Protein AF-A0AAV4AZ34-F1 (afdb_monomer)

Structure (mmCIF, N/CA/C/O backbone):
data_AF-A0AAV4AZ34-F1
#
_entry.id   AF-A0AAV4AZ34-F1
#
loop_
_atom_site.group_PDB
_atom_site.id
_atom_site.type_symbol
_atom_site.label_atom_id
_atom_site.label_alt_id
_atom_site.label_comp_id
_atom_site.label_asym_id
_atom_site.label_entity_id
_atom_site.label_seq_id
_atom_site.pdbx_PDB_ins_code
_atom_site.Cartn_x
_atom_site.Cartn_y
_atom_site.Cartn_z
_atom_site.occupancy
_atom_site.B_iso_or_equiv
_atom_site.auth_seq_id
_atom_site.auth_comp_id
_atom_site.auth_asym_id
_atom_site.auth_atom_id
_atom_site.pdbx_PDB_model_num
ATOM 1 N N . MET A 1 1 ? -16.263 2.609 -0.449 1.00 41.41 1 MET A N 1
ATOM 2 C CA . MET A 1 1 ? -15.706 2.163 0.848 1.00 41.41 1 MET A CA 1
ATOM 3 C C . MET A 1 1 ? -14.506 3.045 1.166 1.00 41.41 1 MET A C 1
ATOM 5 O O . MET A 1 1 ? -13.667 3.225 0.292 1.00 41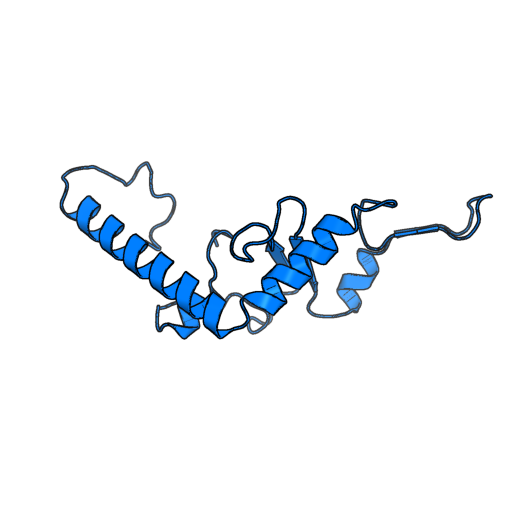.41 1 MET A O 1
ATOM 9 N N . GLN A 1 2 ? -14.463 3.686 2.335 1.00 37.03 2 GLN A N 1
ATOM 10 C CA . GLN A 1 2 ? -13.399 4.640 2.668 1.00 37.03 2 GLN A CA 1
ATOM 11 C C . GLN A 1 2 ? -12.054 3.900 2.786 1.00 37.03 2 GLN A C 1
ATOM 13 O O . GLN A 1 2 ? -11.933 2.904 3.496 1.00 37.03 2 GLN A O 1
ATOM 18 N N . THR A 1 3 ? -11.043 4.349 2.045 1.00 48.78 3 THR A N 1
ATOM 19 C CA . THR A 1 3 ? -9.789 3.611 1.783 1.00 48.78 3 THR A CA 1
ATOM 20 C C . THR A 1 3 ? -8.745 3.729 2.901 1.00 48.78 3 THR A C 1
ATOM 22 O O . THR A 1 3 ? -7.581 3.379 2.719 1.00 48.78 3 THR A O 1
ATOM 25 N N . SER A 1 4 ? -9.129 4.244 4.070 1.00 58.47 4 SER A N 1
ATOM 26 C CA . SER A 1 4 ? -8.204 4.661 5.127 1.00 58.47 4 SER A CA 1
ATOM 27 C C . SER A 1 4 ? -8.305 3.828 6.406 1.00 58.47 4 SER A C 1
ATOM 29 O O . SER A 1 4 ? -8.101 4.372 7.482 1.00 58.47 4 SER A O 1
ATOM 31 N N . ARG A 1 5 ? -8.627 2.532 6.349 1.00 69.00 5 ARG A N 1
ATOM 32 C CA . ARG A 1 5 ? -8.513 1.654 7.530 1.00 69.00 5 ARG A CA 1
ATOM 33 C C . ARG A 1 5 ? -7.797 0.348 7.187 1.00 69.00 5 ARG A C 1
ATOM 35 O O . ARG A 1 5 ? -7.873 -0.108 6.045 1.00 69.00 5 ARG A O 1
ATOM 42 N N . PRO A 1 6 ? -7.102 -0.282 8.153 1.00 80.50 6 PRO A N 1
ATOM 43 C CA . PRO A 1 6 ? -6.447 -1.573 7.955 1.00 80.50 6 PRO A CA 1
ATOM 44 C C . PRO A 1 6 ? -7.466 -2.732 7.985 1.00 80.50 6 PRO A C 1
ATOM 46 O O . PRO A 1 6 ? -7.365 -3.634 8.815 1.00 80.50 6 PRO A O 1
ATOM 49 N N . TRP A 1 7 ? -8.441 -2.718 7.071 1.00 86.56 7 TRP A N 1
ATOM 50 C CA . TRP A 1 7 ? -9.665 -3.532 7.099 1.00 86.56 7 TRP A CA 1
ATOM 51 C C . TRP A 1 7 ? -9.451 -5.032 7.334 1.00 86.56 7 TRP A C 1
ATOM 53 O O . TRP A 1 7 ? -10.171 -5.623 8.128 1.00 86.56 7 TRP A O 1
ATOM 63 N N . ARG A 1 8 ? -8.425 -5.652 6.730 1.00 90.50 8 ARG A N 1
ATOM 64 C CA . ARG A 1 8 ? -8.131 -7.084 6.947 1.00 90.50 8 ARG A CA 1
ATOM 65 C C . ARG A 1 8 ? -7.747 -7.403 8.396 1.00 90.50 8 ARG A C 1
ATOM 67 O O . ARG A 1 8 ? -8.057 -8.483 8.880 1.00 90.50 8 ARG A O 1
ATOM 74 N N . ARG A 1 9 ? -7.045 -6.495 9.082 1.00 93.62 9 ARG A N 1
ATOM 75 C CA . ARG A 1 9 ? -6.686 -6.673 10.501 1.00 93.62 9 ARG A CA 1
ATOM 76 C C . ARG A 1 9 ? -7.880 -6.395 11.404 1.00 93.62 9 ARG A C 1
ATOM 78 O O . ARG A 1 9 ? -8.074 -7.118 12.364 1.00 93.62 9 ARG A O 1
ATOM 85 N N . VAL A 1 10 ? -8.694 -5.398 11.057 1.00 93.31 10 VAL A N 1
ATOM 86 C CA . VAL A 1 10 ? -9.949 -5.091 11.763 1.00 93.31 10 VAL A CA 1
ATOM 87 C C . VAL A 1 10 ? -10.905 -6.291 11.711 1.00 93.31 10 VAL A C 1
ATOM 89 O O . VAL A 1 10 ? -11.397 -6.713 12.749 1.00 93.31 10 VAL A O 1
ATOM 92 N N . GLU A 1 11 ? -11.050 -6.926 10.544 1.00 94.25 11 GLU A N 1
ATOM 93 C CA . GLU A 1 11 ? -11.782 -8.193 10.380 1.00 94.25 11 GLU A CA 1
ATOM 94 C C . GLU A 1 11 ? -11.202 -9.307 11.275 1.00 94.25 11 GLU A C 1
ATOM 96 O O . GLU A 1 11 ? -11.935 -9.966 12.004 1.00 94.25 11 GLU A O 1
ATOM 101 N N . LYS A 1 12 ? -9.871 -9.489 11.291 1.00 94.25 12 LYS A N 1
ATOM 102 C CA . LYS A 1 12 ? -9.201 -10.480 12.160 1.00 94.25 12 LYS A CA 1
ATOM 103 C C . LYS A 1 12 ? -9.374 -10.214 13.660 1.00 94.25 12 LYS A C 1
ATOM 105 O O . LYS A 1 12 ? -9.215 -11.139 14.448 1.00 94.25 12 LYS A O 1
ATOM 110 N N . LEU A 1 13 ? -9.661 -8.974 14.057 1.00 95.62 13 LEU A N 1
ATOM 111 C CA . LEU A 1 13 ? -9.964 -8.606 15.443 1.00 95.62 13 LEU A CA 1
ATOM 112 C C . LEU A 1 13 ? -11.428 -8.884 15.828 1.00 95.62 13 LEU A C 1
ATOM 114 O O . LEU A 1 13 ? -11.782 -8.671 16.982 1.00 95.62 13 LEU A O 1
ATOM 118 N N . GLY A 1 14 ? -12.264 -9.365 14.899 1.00 95.25 14 GLY A N 1
ATOM 119 C CA . GLY A 1 14 ? -13.657 -9.743 15.159 1.00 95.25 14 GLY A CA 1
ATOM 120 C C . GLY A 1 14 ? -14.685 -8.641 14.894 1.00 95.25 14 GLY A C 1
ATOM 121 O O . GLY A 1 14 ? -15.860 -8.834 15.186 1.00 95.25 14 GLY A O 1
ATOM 122 N N . TYR A 1 15 ? -14.271 -7.501 14.336 1.00 92.94 15 TYR A N 1
ATOM 123 C CA . TYR A 1 15 ? -15.210 -6.471 13.893 1.00 92.94 15 TYR A CA 1
ATOM 124 C C . TYR A 1 15 ? -15.963 -6.931 12.643 1.00 92.94 15 TYR A C 1
ATOM 126 O O . TYR A 1 15 ? -15.385 -7.584 11.770 1.00 92.94 15 TYR A O 1
ATOM 134 N N . ASP A 1 16 ? -17.224 -6.516 12.527 1.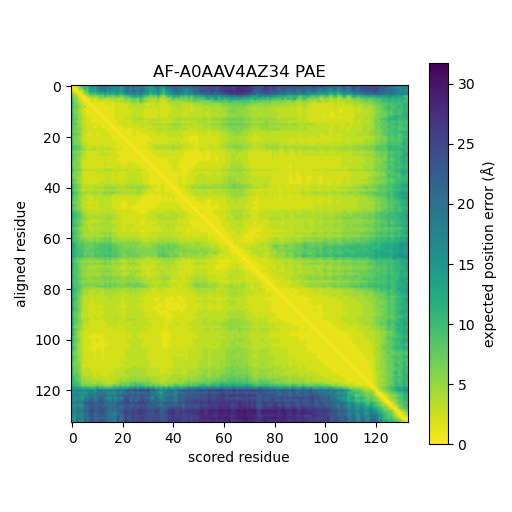00 92.81 16 ASP A N 1
ATOM 135 C CA . ASP A 1 16 ? -18.020 -6.748 11.325 1.00 92.81 16 ASP A CA 1
ATOM 136 C C . ASP A 1 16 ? -17.488 -5.892 10.166 1.00 92.81 16 ASP A C 1
ATOM 138 O O . ASP A 1 16 ? -17.635 -4.667 10.128 1.00 92.81 16 ASP A O 1
ATOM 142 N N . VAL A 1 17 ? -16.780 -6.542 9.243 1.00 91.88 17 VAL A N 1
ATOM 143 C CA . VAL A 1 17 ? -16.187 -5.917 8.061 1.00 91.88 17 VAL A CA 1
ATOM 144 C C . VAL A 1 17 ? -16.694 -6.671 6.835 1.00 91.88 17 VAL A C 1
ATOM 146 O O . VAL A 1 17 ? -16.341 -7.841 6.661 1.00 91.88 17 VAL A O 1
ATOM 149 N N . PRO A 1 18 ? -17.456 -6.015 5.938 1.00 92.19 18 PRO A N 1
ATOM 150 C CA . PRO A 1 18 ? -17.874 -6.628 4.686 1.00 92.19 18 PRO A CA 1
ATOM 151 C C . PRO A 1 18 ? -16.671 -7.119 3.884 1.00 92.19 18 PRO A C 1
ATOM 153 O O . PRO A 1 18 ? -15.625 -6.464 3.859 1.00 92.19 18 PRO A O 1
ATOM 156 N N . VAL A 1 19 ? -16.819 -8.240 3.178 1.00 93.44 19 VAL A N 1
ATOM 157 C CA . VAL A 1 19 ? -15.763 -8.730 2.284 1.00 93.44 19 VAL A CA 1
ATOM 158 C C . VAL A 1 19 ? -15.474 -7.664 1.223 1.00 93.44 19 VAL A C 1
ATOM 160 O O . VAL A 1 19 ? -16.371 -7.198 0.525 1.00 93.44 19 VAL A O 1
ATOM 163 N N . TRP A 1 20 ? -14.209 -7.258 1.124 1.00 92.06 20 TRP A N 1
ATOM 164 C CA . TRP A 1 20 ? -13.791 -6.110 0.310 1.00 92.06 20 TRP A CA 1
ATOM 165 C C . TRP A 1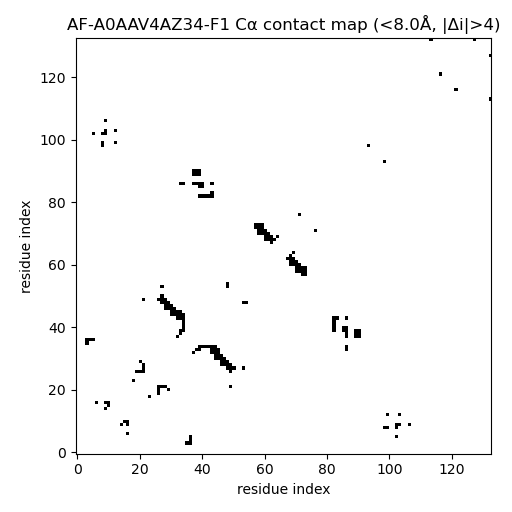 20 ? -12.584 -6.398 -0.592 1.00 92.06 20 TRP A C 1
ATOM 167 O O . TRP A 1 20 ? -12.268 -5.594 -1.465 1.00 92.06 20 TRP A O 1
ATOM 177 N N . ASP A 1 21 ? -11.887 -7.516 -0.370 1.00 95.38 21 ASP A N 1
ATOM 178 C CA . ASP A 1 21 ? -10.663 -7.882 -1.088 1.00 95.38 21 ASP A CA 1
ATOM 179 C C . ASP A 1 21 ? -10.940 -8.853 -2.254 1.00 95.38 21 ASP A C 1
ATOM 181 O O . ASP A 1 21 ? -12.076 -9.007 -2.702 1.00 95.38 21 ASP A O 1
ATOM 185 N N . PHE A 1 22 ? -9.905 -9.520 -2.773 1.00 96.62 22 PHE A N 1
ATOM 186 C CA . PHE A 1 22 ? -10.018 -10.436 -3.915 1.00 96.62 22 PHE A CA 1
ATOM 187 C C . PHE A 1 22 ? -10.932 -11.651 -3.686 1.00 96.62 22 PHE A C 1
ATOM 189 O O . PHE A 1 22 ? -11.252 -12.341 -4.657 1.00 96.62 22 PHE A O 1
ATOM 196 N N . ARG A 1 23 ? -11.382 -11.907 -2.446 1.00 95.75 23 ARG A N 1
ATOM 197 C CA . ARG A 1 23 ? -12.465 -12.863 -2.162 1.00 95.75 23 ARG A CA 1
ATOM 198 C C . ARG A 1 23 ? -13.773 -12.467 -2.855 1.00 95.75 23 ARG A C 1
ATOM 200 O O . ARG A 1 23 ? -14.555 -13.345 -3.203 1.00 95.75 23 ARG A O 1
ATOM 207 N N . CYS A 1 24 ? -13.995 -11.177 -3.109 1.00 96.94 24 CYS A N 1
ATOM 208 C CA . CYS A 1 24 ? -15.100 -10.705 -3.936 1.00 96.94 24 CYS A CA 1
ATOM 209 C C . CYS A 1 24 ? -14.809 -10.981 -5.425 1.00 96.94 24 CYS A C 1
ATOM 211 O O . CYS A 1 24 ? -13.836 -10.441 -5.963 1.00 96.94 24 CYS A O 1
ATOM 213 N N . PRO A 1 25 ? -15.647 -11.761 -6.141 1.00 95.88 25 PRO A N 1
ATOM 214 C CA . PRO A 1 25 ? -15.365 -12.157 -7.523 1.00 95.88 25 PRO A CA 1
ATOM 215 C C . PRO A 1 25 ? -15.132 -10.982 -8.482 1.00 95.88 25 PRO A C 1
ATOM 217 O O . PRO A 1 25 ? -14.239 -11.068 -9.325 1.00 95.88 25 PRO A O 1
ATOM 220 N N . GLY A 1 26 ? -15.876 -9.884 -8.304 1.00 96.69 26 GLY A N 1
ATOM 221 C CA . GLY A 1 26 ? -15.793 -8.681 -9.136 1.00 96.69 26 GLY A CA 1
ATOM 222 C C . GLY A 1 26 ? -14.602 -7.758 -8.851 1.00 96.69 26 GLY A C 1
ATOM 223 O O . GLY A 1 26 ? -14.371 -6.827 -9.617 1.00 96.69 26 GLY A O 1
ATOM 224 N N . VAL A 1 27 ? -13.831 -7.985 -7.782 1.00 97.75 27 VAL A N 1
ATOM 225 C CA . VAL A 1 27 ? -12.643 -7.167 -7.490 1.00 97.75 27 VAL A CA 1
ATOM 226 C C . VAL A 1 27 ? -11.492 -7.620 -8.382 1.00 97.75 27 VAL A C 1
ATOM 228 O O . VAL A 1 27 ? -11.023 -8.751 -8.273 1.00 97.75 27 VAL A O 1
ATOM 231 N N . THR A 1 28 ? -11.013 -6.733 -9.252 1.00 98.00 28 THR A N 1
ATOM 232 C CA . THR A 1 28 ? -9.915 -7.006 -10.200 1.00 98.00 28 THR A CA 1
ATOM 233 C C . THR A 1 28 ? -8.593 -6.358 -9.794 1.00 98.00 28 THR A C 1
ATOM 235 O O . THR A 1 28 ? -7.528 -6.833 -10.192 1.00 98.00 28 THR A O 1
ATOM 238 N N . SER A 1 29 ? -8.631 -5.318 -8.958 1.00 97.94 29 SER A N 1
ATOM 239 C CA . SER A 1 29 ? -7.444 -4.645 -8.428 1.00 97.94 29 SER A CA 1
ATOM 240 C C . SER A 1 29 ? -7.692 -4.023 -7.055 1.00 97.94 29 SER A C 1
ATOM 242 O O . SER A 1 29 ? -8.813 -3.612 -6.762 1.00 97.94 29 SER A O 1
ATOM 244 N N . ILE A 1 30 ? -6.638 -3.897 -6.249 1.00 97.31 30 ILE A N 1
ATOM 245 C CA . ILE A 1 30 ? -6.646 -3.243 -4.935 1.00 97.31 30 ILE A CA 1
ATOM 246 C C . ILE A 1 30 ? -5.422 -2.336 -4.836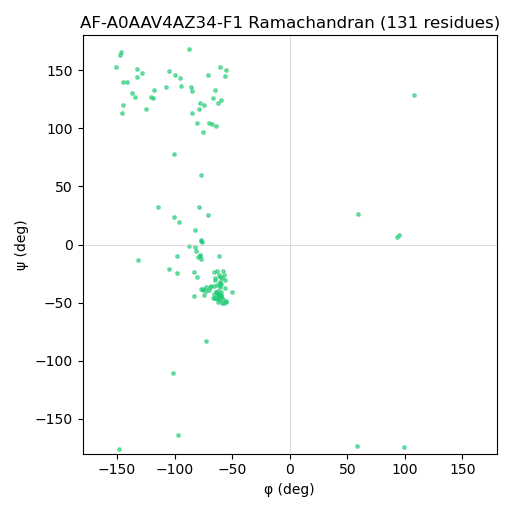 1.00 97.31 30 ILE A C 1
ATOM 248 O O . ILE A 1 30 ? -4.293 -2.792 -5.029 1.00 97.31 30 ILE A O 1
ATOM 252 N N . SER A 1 31 ? -5.632 -1.065 -4.495 1.00 96.50 31 SER A N 1
ATOM 253 C CA . SER A 1 31 ? -4.555 -0.165 -4.083 1.00 96.50 31 SER A CA 1
ATOM 254 C C . SER A 1 31 ? -4.435 -0.121 -2.561 1.00 96.50 31 SER A C 1
ATOM 256 O O . SER A 1 31 ? -5.431 -0.181 -1.838 1.00 96.50 31 SER A O 1
ATOM 258 N N . ALA A 1 32 ? -3.203 -0.031 -2.061 1.00 94.94 32 ALA A N 1
ATOM 259 C CA . ALA A 1 32 ? -2.930 0.071 -0.633 1.00 94.94 32 ALA A CA 1
ATOM 260 C C . ALA A 1 32 ? -1.716 0.966 -0.366 1.00 94.94 32 ALA A C 1
ATOM 262 O O . ALA A 1 32 ? -0.591 0.680 -0.777 1.00 94.94 32 ALA A O 1
ATOM 263 N N . ASP A 1 33 ? -1.933 2.039 0.390 1.00 95.12 33 ASP A N 1
ATOM 264 C CA . ASP A 1 33 ? -0.865 2.969 0.737 1.00 95.12 33 ASP A CA 1
ATOM 265 C C . ASP A 1 33 ? -0.031 2.441 1.905 1.00 95.12 33 ASP A C 1
ATOM 267 O O . ASP A 1 33 ? -0.417 2.524 3.077 1.00 95.12 33 ASP A O 1
ATOM 271 N N . VAL A 1 34 ? 1.168 1.951 1.592 1.00 94.19 34 VAL A N 1
ATOM 272 C CA . VAL A 1 34 ? 2.133 1.481 2.596 1.00 94.19 34 VAL A CA 1
ATOM 273 C C . VAL A 1 34 ? 2.602 2.636 3.491 1.00 94.19 34 VAL A C 1
ATOM 275 O O . VAL A 1 34 ? 2.855 2.446 4.678 1.00 94.19 34 VAL A O 1
ATOM 278 N N . HIS A 1 35 ? 2.619 3.866 2.974 1.00 95.38 35 HIS A N 1
ATOM 279 C CA . HIS A 1 35 ? 2.938 5.068 3.751 1.00 95.38 35 HIS A CA 1
ATOM 280 C C . HIS A 1 35 ? 1.805 5.586 4.667 1.00 95.38 35 HIS A C 1
ATOM 282 O O . HIS A 1 35 ? 1.900 6.692 5.218 1.00 95.38 35 HIS A O 1
ATOM 288 N N . LYS A 1 36 ? 0.665 4.878 4.725 1.00 94.00 36 LYS A N 1
ATOM 289 C CA . LYS A 1 36 ? -0.439 5.134 5.667 1.00 94.00 36 LYS A CA 1
ATOM 290 C C . LYS A 1 36 ? -0.357 4.113 6.804 1.00 94.00 36 LYS A C 1
ATOM 292 O O . LYS A 1 36 ? 0.599 4.117 7.569 1.00 94.00 36 LYS A O 1
ATOM 297 N N . TYR A 1 37 ? -1.307 3.183 6.872 1.00 94.50 37 TYR A N 1
ATOM 298 C CA . TYR A 1 37 ? -1.354 2.126 7.888 1.00 94.50 37 TYR A CA 1
ATOM 299 C C . TYR A 1 37 ? -0.369 0.976 7.629 1.00 94.50 37 TYR A C 1
ATOM 301 O O . TYR A 1 37 ? -0.369 -0.012 8.358 1.00 94.50 37 TYR A O 1
ATOM 309 N N . GLY A 1 38 ? 0.468 1.080 6.591 1.00 93.69 38 GLY A N 1
ATOM 310 C CA . GLY A 1 38 ? 1.680 0.271 6.470 1.00 93.69 38 GLY A CA 1
ATOM 311 C C . GLY A 1 38 ? 2.846 0.805 7.313 1.00 93.69 38 GLY A C 1
ATOM 312 O O . GLY A 1 38 ? 3.828 0.086 7.473 1.00 93.69 38 GLY A O 1
ATOM 313 N N . TYR A 1 39 ? 2.718 2.018 7.875 1.00 95.06 39 TYR A N 1
ATOM 314 C CA . TYR A 1 39 ? 3.701 2.701 8.729 1.00 95.06 39 TYR A CA 1
ATOM 315 C C . TYR A 1 39 ? 5.068 2.941 8.075 1.00 95.06 39 TYR A C 1
ATOM 317 O O . TYR A 1 39 ? 6.081 3.071 8.759 1.00 95.06 39 TYR A O 1
ATOM 325 N N . SER A 1 40 ? 5.102 3.026 6.744 1.00 95.81 40 SER A N 1
ATOM 326 C CA . SER A 1 40 ? 6.299 3.436 6.012 1.00 95.81 40 SER A CA 1
ATOM 327 C C . SER A 1 40 ? 6.390 4.956 5.840 1.00 95.81 40 SER A C 1
ATOM 329 O O . SER A 1 40 ? 5.425 5.696 6.046 1.00 95.81 40 SER A O 1
ATOM 331 N N . VAL A 1 41 ? 7.561 5.421 5.408 1.00 94.69 41 VAL A N 1
ATOM 332 C CA . VAL A 1 41 ? 7.803 6.803 4.986 1.00 94.69 41 VAL A CA 1
ATOM 333 C C . VAL A 1 41 ? 6.915 7.183 3.796 1.00 94.69 41 VAL A C 1
ATOM 335 O O . VAL A 1 41 ? 6.527 6.341 2.983 1.00 94.69 41 VAL A O 1
ATOM 338 N N . LYS A 1 42 ? 6.596 8.478 3.667 1.00 95.12 42 LYS A N 1
ATOM 339 C CA . LYS A 1 42 ? 5.823 9.012 2.531 1.00 95.12 42 LYS A CA 1
ATOM 340 C C . LYS A 1 42 ? 6.480 8.659 1.197 1.00 95.12 42 LYS A C 1
ATOM 342 O O . LYS A 1 42 ? 7.691 8.518 1.117 1.00 95.12 42 LYS A O 1
ATOM 347 N N . GLY A 1 43 ? 5.670 8.509 0.149 1.00 92.94 43 GLY A N 1
ATOM 348 C CA . GLY A 1 43 ? 6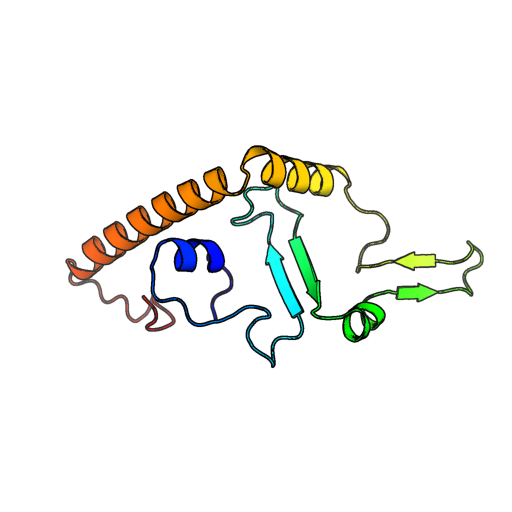.152 8.158 -1.195 1.00 92.94 43 GLY A CA 1
ATOM 349 C C . GLY A 1 43 ? 6.130 6.664 -1.544 1.00 92.94 43 GLY A C 1
ATOM 350 O O . GLY A 1 43 ? 6.618 6.303 -2.608 1.00 92.94 43 GLY A O 1
ATOM 351 N N . ALA A 1 44 ? 5.544 5.801 -0.702 1.00 94.81 44 ALA A N 1
ATOM 352 C CA . ALA A 1 44 ? 5.335 4.381 -1.015 1.00 94.81 44 ALA A CA 1
ATOM 353 C C . ALA A 1 44 ? 3.850 3.965 -0.978 1.00 94.81 44 ALA A C 1
ATOM 355 O O . ALA A 1 44 ? 3.155 4.177 0.018 1.00 94.81 44 ALA A O 1
ATOM 356 N N . SER A 1 45 ? 3.380 3.342 -2.060 1.00 96.00 45 SER A N 1
ATOM 357 C CA . SER A 1 45 ? 2.059 2.714 -2.201 1.00 96.00 45 SER A CA 1
ATOM 358 C C . SER A 1 45 ? 2.175 1.496 -3.121 1.00 96.00 45 SER A C 1
ATOM 360 O O . SER A 1 45 ? 3.196 1.325 -3.796 1.00 96.00 45 SER A O 1
ATOM 362 N N . VAL A 1 46 ? 1.156 0.643 -3.137 1.00 95.88 46 VAL A N 1
ATOM 363 C CA . VAL A 1 46 ? 1.061 -0.495 -4.053 1.00 95.88 46 VAL A CA 1
ATOM 364 C C . VAL A 1 46 ? -0.272 -0.495 -4.786 1.00 95.88 46 VAL A C 1
ATOM 366 O O . VAL A 1 46 ? -1.303 -0.108 -4.240 1.00 95.88 46 VAL A O 1
ATOM 369 N N . ILE A 1 47 ? -0.239 -0.990 -6.018 1.00 97.25 47 ILE A N 1
ATOM 370 C CA . ILE A 1 47 ? -1.404 -1.445 -6.771 1.00 97.25 47 ILE A CA 1
ATOM 371 C C . ILE A 1 47 ? -1.192 -2.929 -7.060 1.00 97.25 47 ILE A C 1
ATOM 373 O O . ILE A 1 47 ? -0.138 -3.328 -7.560 1.00 97.25 47 ILE A O 1
ATOM 377 N N . VAL A 1 48 ? -2.167 -3.750 -6.691 1.00 97.44 48 VAL A N 1
ATOM 378 C CA . VAL A 1 48 ? -2.148 -5.199 -6.893 1.00 97.44 48 VAL A CA 1
ATOM 379 C C . VAL A 1 48 ? -3.308 -5.553 -7.806 1.00 97.44 48 VAL A C 1
ATOM 381 O O . VAL A 1 48 ? -4.429 -5.103 -7.579 1.00 97.44 48 VAL A O 1
ATOM 384 N N . TYR A 1 49 ? -3.046 -6.363 -8.824 1.00 98.25 49 TYR A N 1
ATOM 385 C CA . TYR A 1 49 ? -4.072 -6.894 -9.718 1.00 98.25 49 TYR A CA 1
ATOM 386 C C . TYR A 1 49 ? -4.332 -8.359 -9.392 1.00 98.25 49 TYR A C 1
ATOM 388 O O . TYR A 1 49 ? -3.422 -9.076 -8.979 1.00 98.25 49 TYR A O 1
ATOM 396 N N . LYS A 1 50 ? -5.568 -8.802 -9.621 1.00 97.50 50 LYS A N 1
ATOM 397 C CA . LYS A 1 50 ? -5.995 -10.191 -9.424 1.00 97.50 50 LYS A CA 1
ATOM 398 C C . LYS A 1 50 ? -5.290 -11.168 -10.369 1.00 97.50 50 LYS A C 1
ATOM 400 O O . LYS A 1 50 ? -5.082 -12.318 -10.003 1.00 97.50 50 LYS A O 1
ATOM 405 N N . SER A 1 51 ? -4.931 -10.715 -11.571 1.00 97.31 51 SER A N 1
ATOM 406 C CA . SER A 1 51 ? -4.227 -11.515 -12.575 1.00 97.31 51 SER A CA 1
ATOM 407 C C . SER A 1 51 ? -3.282 -10.661 -13.427 1.00 97.31 51 SER A C 1
ATOM 409 O O . SER A 1 51 ? -3.390 -9.430 -13.495 1.00 97.31 51 SER A O 1
ATOM 411 N N . GLU A 1 52 ? -2.355 -11.330 -14.111 1.00 96.75 52 GLU A N 1
ATOM 412 C CA . GLU A 1 52 ? -1.432 -10.699 -15.061 1.00 96.75 52 GLU A CA 1
ATOM 413 C C . GLU A 1 52 ? -2.146 -10.125 -16.291 1.00 96.75 52 GLU A C 1
ATOM 415 O O . GLU A 1 52 ? -1.661 -9.166 -16.896 1.00 96.75 52 GLU A O 1
ATOM 420 N N . GLU A 1 53 ? -3.334 -10.645 -16.615 1.00 97.19 53 GLU A N 1
ATOM 421 C CA . GLU A 1 53 ? -4.162 -10.168 -17.724 1.00 97.19 53 GLU A CA 1
ATOM 422 C C . GLU A 1 53 ? -4.567 -8.705 -17.563 1.00 97.19 53 GLU A C 1
ATOM 424 O O . GLU A 1 53 ? -4.663 -7.993 -18.559 1.00 97.19 53 GLU A O 1
ATOM 429 N N . TYR A 1 54 ? -4.750 -8.240 -16.325 1.00 97.00 54 TYR A N 1
ATOM 430 C CA . TYR A 1 54 ? -4.959 -6.822 -16.040 1.00 97.00 54 TYR A CA 1
ATOM 431 C C . TYR A 1 54 ? -3.630 -6.070 -15.958 1.00 97.00 54 TYR A C 1
ATOM 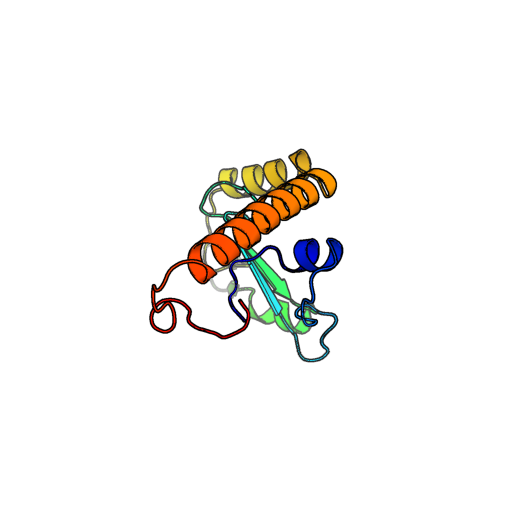433 O O . TYR A 1 54 ? -3.480 -4.996 -16.541 1.00 97.00 54 TYR A O 1
ATOM 441 N N . ARG A 1 55 ? -2.633 -6.648 -15.273 1.00 96.81 55 ARG A N 1
ATOM 442 C CA . ARG A 1 55 ? -1.342 -5.991 -15.016 1.00 96.81 55 ARG A CA 1
ATOM 443 C C . ARG A 1 55 ? -0.595 -5.622 -16.299 1.00 96.81 55 ARG A C 1
ATOM 445 O O . ARG A 1 55 ? 0.081 -4.594 -16.315 1.00 96.81 55 ARG A O 1
ATOM 452 N N . LYS A 1 56 ? -0.706 -6.421 -17.365 1.00 96.19 56 LYS A N 1
ATOM 453 C CA . LYS A 1 56 ? -0.015 -6.160 -18.641 1.00 96.19 56 LYS A CA 1
ATOM 454 C C . LYS A 1 56 ? -0.342 -4.784 -19.230 1.00 96.19 56 LYS A C 1
ATOM 456 O O . LYS A 1 56 ? 0.531 -4.174 -19.833 1.00 96.19 56 LYS A O 1
ATOM 461 N N . PHE A 1 57 ? -1.548 -4.265 -18.990 1.00 97.00 57 PHE A N 1
ATOM 462 C CA . PHE A 1 57 ? -1.975 -2.953 -19.485 1.00 97.00 57 PHE A CA 1
ATOM 463 C C . PHE A 1 57 ? -1.399 -1.771 -18.689 1.00 97.00 57 PHE A C 1
ATOM 465 O O . PHE A 1 57 ? -1.480 -0.638 -19.148 1.00 97.00 57 PHE A O 1
ATOM 472 N N . GLN A 1 58 ? -0.799 -2.010 -17.518 1.00 97.62 58 GLN A N 1
ATOM 473 C CA . GLN A 1 58 ? -0.096 -0.969 -16.760 1.00 97.62 58 GLN A CA 1
ATOM 474 C C . GLN A 1 58 ? 1.319 -0.710 -17.297 1.00 97.62 58 GLN A C 1
ATOM 476 O O . GLN A 1 58 ? 1.870 0.373 -17.098 1.00 97.62 58 GLN A O 1
ATOM 481 N N . ILE A 1 59 ? 1.945 -1.716 -17.910 1.00 96.88 59 ILE A N 1
ATOM 482 C CA . ILE A 1 59 ? 3.354 -1.651 -18.294 1.00 96.88 59 ILE A CA 1
ATOM 483 C C . ILE A 1 59 ? 3.484 -0.814 -19.565 1.00 96.88 59 ILE A C 1
ATOM 485 O O . ILE A 1 59 ? 2.931 -1.154 -20.607 1.00 96.88 59 ILE A O 1
ATOM 489 N N . TYR A 1 60 ? 4.269 0.257 -19.489 1.00 97.00 60 TYR A N 1
ATOM 490 C CA . TYR A 1 60 ? 4.675 1.019 -20.662 1.00 97.00 60 TYR A CA 1
ATOM 491 C C . TYR A 1 60 ? 5.914 0.383 -21.289 1.00 97.00 60 TYR A C 1
ATOM 493 O O . TYR A 1 60 ? 6.866 0.054 -20.578 1.00 97.00 60 TYR A O 1
ATOM 501 N N . SER A 1 61 ? 5.926 0.242 -22.615 1.00 96.31 61 SER A N 1
ATOM 502 C CA . SER A 1 61 ? 7.098 -0.200 -23.374 1.00 96.31 61 SER A CA 1
ATOM 503 C C . SER A 1 61 ? 7.208 0.569 -24.689 1.00 96.31 61 SER A C 1
ATOM 505 O O . SER A 1 61 ? 6.201 0.836 -25.341 1.00 96.31 61 SER A O 1
ATOM 507 N N . TYR A 1 62 ? 8.428 0.949 -25.067 1.00 96.50 62 TYR A N 1
ATOM 508 C CA . TYR A 1 62 ? 8.709 1.683 -26.296 1.00 96.50 62 TYR A CA 1
ATOM 509 C C . TYR A 1 62 ? 10.065 1.259 -26.870 1.00 96.50 62 TYR A C 1
ATOM 511 O O . TYR A 1 62 ? 11.110 1.482 -26.261 1.00 96.50 62 TYR A O 1
ATOM 519 N N . GLY A 1 63 ? 10.036 0.610 -28.038 1.00 97.00 63 GLY A N 1
ATOM 520 C CA . GLY A 1 63 ? 11.222 0.023 -28.677 1.00 97.00 63 GLY A CA 1
ATOM 521 C C . GLY A 1 63 ? 11.868 0.876 -29.770 1.00 97.00 63 GLY A C 1
ATOM 522 O O . GLY A 1 63 ? 12.956 0.548 -30.219 1.00 97.00 63 GLY A O 1
ATOM 523 N N . SER A 1 64 ? 11.223 1.963 -30.204 1.00 96.88 64 SER A N 1
ATOM 524 C CA . SER A 1 64 ? 11.715 2.817 -31.304 1.00 96.88 64 SER A CA 1
ATOM 525 C C . SER A 1 64 ? 12.503 4.038 -30.813 1.00 96.88 64 SER A C 1
ATOM 527 O O . SER A 1 64 ? 12.641 5.032 -31.522 1.00 96.88 64 SER A O 1
ATOM 529 N N . TRP A 1 65 ? 12.990 4.005 -29.572 1.00 96.19 65 TRP A N 1
ATOM 530 C CA . TRP A 1 65 ? 13.819 5.073 -29.025 1.00 96.19 65 TRP A CA 1
ATOM 531 C C . TRP A 1 65 ? 15.287 4.853 -29.410 1.00 96.19 65 TRP A C 1
ATOM 533 O O . TRP A 1 65 ? 15.802 3.760 -29.178 1.00 96.19 65 TRP A O 1
ATOM 543 N N . PRO A 1 66 ? 16.008 5.872 -29.922 1.00 96.88 66 PRO A N 1
ATOM 544 C CA . PRO A 1 66 ? 17.437 5.741 -30.216 1.00 96.88 66 PRO A CA 1
ATOM 545 C C . PRO A 1 66 ? 18.298 5.349 -29.004 1.00 96.88 66 PRO A C 1
ATOM 547 O O . PRO A 1 66 ? 19.374 4.790 -29.177 1.00 96.88 66 PRO A O 1
ATOM 550 N N . GLY A 1 67 ? 17.821 5.609 -27.779 1.00 95.12 67 GLY A N 1
ATOM 551 C CA . GLY A 1 67 ? 18.467 5.182 -26.532 1.00 95.12 67 GLY A CA 1
ATOM 552 C C . GLY A 1 67 ? 18.290 3.697 -26.187 1.00 95.12 67 GLY A C 1
ATOM 553 O O . GLY A 1 67 ? 18.759 3.264 -25.137 1.00 95.12 67 GLY A O 1
ATOM 554 N N . GLY A 1 68 ? 17.622 2.919 -27.044 1.00 96.00 68 GLY A N 1
ATOM 555 C CA . GLY A 1 68 ? 17.334 1.502 -26.843 1.00 96.00 68 GLY A CA 1
ATOM 556 C C . GLY A 1 68 ? 15.921 1.238 -26.324 1.00 96.00 68 GLY A C 1
ATOM 557 O O . GLY A 1 68 ? 15.086 2.134 -26.211 1.00 96.00 68 GLY A O 1
ATOM 558 N N . LEU A 1 69 ? 15.637 -0.028 -26.013 1.00 96.50 69 LEU A N 1
ATOM 559 C CA . LEU A 1 69 ? 14.341 -0.444 -25.481 1.00 96.50 69 LEU A CA 1
ATOM 560 C C . LEU A 1 69 ? 14.070 0.230 -24.129 1.00 96.50 69 LEU A C 1
ATOM 562 O O . LEU A 1 69 ? 14.816 0.033 -23.170 1.00 96.50 69 LEU A O 1
ATOM 566 N N . TYR A 1 70 ? 12.967 0.968 -24.035 1.00 96.56 70 TYR A N 1
ATOM 567 C CA . TYR A 1 70 ? 12.506 1.569 -22.789 1.00 96.56 70 TYR A CA 1
ATOM 568 C C . TYR A 1 70 ? 11.271 0.843 -22.260 1.00 96.56 70 TYR A C 1
ATOM 570 O O . TYR A 1 70 ? 10.330 0.579 -23.008 1.00 96.56 70 TYR A O 1
ATOM 578 N N . GLY A 1 71 ? 11.241 0.567 -20.957 1.00 96.44 71 GLY A N 1
ATOM 579 C CA . GLY A 1 71 ? 10.084 -0.013 -20.287 1.00 96.44 71 GLY A CA 1
ATOM 580 C C . GLY A 1 71 ? 9.922 0.525 -18.872 1.00 96.44 71 GLY A C 1
ATOM 581 O O . GLY A 1 71 ? 10.905 0.680 -18.148 1.00 96.44 71 GLY A O 1
ATOM 582 N N . SER A 1 72 ? 8.682 0.794 -18.465 1.00 96.88 72 SER A N 1
ATOM 583 C CA . SER A 1 72 ? 8.367 1.234 -17.106 1.00 96.88 72 SER A CA 1
ATOM 584 C C . SER A 1 72 ? 7.123 0.528 -16.561 1.00 96.88 72 SER A C 1
ATOM 586 O O . SER A 1 72 ? 6.085 0.513 -17.223 1.00 96.88 72 SER A O 1
ATOM 588 N N . PRO A 1 73 ? 7.180 -0.040 -15.340 1.00 95.31 73 PRO A N 1
ATOM 589 C CA . PRO A 1 73 ? 6.028 -0.682 -14.714 1.00 95.31 73 PRO A CA 1
ATOM 590 C C . PRO A 1 73 ? 5.078 0.316 -14.032 1.00 95.31 73 PRO A C 1
ATOM 592 O O . PRO A 1 73 ? 4.058 -0.105 -13.493 1.00 95.31 73 PRO A O 1
ATOM 595 N N . SER A 1 74 ? 5.424 1.605 -13.973 1.00 94.50 74 SER A N 1
ATOM 596 C CA . SER A 1 74 ? 4.595 2.680 -13.414 1.00 94.50 74 SER A CA 1
ATOM 597 C C . SER A 1 74 ? 4.861 4.003 -14.146 1.00 94.50 74 SER A C 1
ATOM 599 O O . SER A 1 74 ? 5.627 4.044 -15.106 1.00 94.50 74 SER A O 1
ATOM 601 N N . MET A 1 75 ? 4.243 5.100 -13.701 1.00 95.25 75 MET A N 1
ATOM 602 C CA . MET A 1 75 ? 4.404 6.410 -14.350 1.00 95.25 75 MET A CA 1
ATOM 603 C C . MET A 1 75 ? 5.849 6.933 -14.363 1.00 95.25 75 MET A C 1
ATOM 605 O O . MET A 1 75 ? 6.231 7.640 -15.288 1.00 95.25 75 MET A O 1
ATOM 609 N N . ALA A 1 76 ? 6.647 6.626 -13.338 1.00 94.62 76 ALA A N 1
ATOM 610 C CA . ALA A 1 76 ? 7.997 7.164 -13.197 1.00 94.62 76 ALA A CA 1
ATOM 611 C C . ALA A 1 76 ? 9.049 6.212 -13.777 1.00 94.62 76 ALA A C 1
ATOM 613 O O . ALA A 1 76 ? 9.026 5.020 -13.478 1.00 94.62 76 ALA A O 1
ATOM 614 N N . GLY A 1 77 ? 10.020 6.759 -14.513 1.00 94.25 77 GLY A N 1
ATOM 615 C CA . GLY A 1 77 ? 11.248 6.045 -14.872 1.00 94.25 77 GLY A CA 1
ATOM 616 C C . GLY A 1 77 ? 12.170 5.890 -13.659 1.00 94.25 77 GLY A C 1
ATOM 617 O O . GLY A 1 77 ? 12.149 4.871 -12.958 1.00 94.25 77 GLY A O 1
ATOM 618 N N . THR A 1 78 ? 12.960 6.932 -13.377 1.00 95.31 78 THR A N 1
ATOM 619 C CA . THR A 1 78 ? 13.770 7.019 -12.151 1.00 95.31 78 THR A CA 1
ATOM 620 C C . THR A 1 78 ? 12.865 7.084 -10.926 1.00 95.31 78 THR A C 1
ATOM 622 O O . THR A 1 78 ? 11.896 7.842 -10.891 1.00 95.31 78 THR A O 1
ATOM 625 N N . ARG A 1 79 ? 13.174 6.276 -9.909 1.00 93.69 79 ARG A N 1
ATOM 626 C CA . ARG A 1 79 ? 12.353 6.114 -8.703 1.00 93.69 79 ARG A CA 1
ATOM 627 C C . ARG A 1 79 ? 13.225 6.201 -7.448 1.00 93.69 79 ARG A C 1
ATOM 629 O O . ARG A 1 79 ? 14.351 5.702 -7.472 1.00 93.69 79 ARG A O 1
ATOM 636 N N . PRO A 1 80 ? 12.727 6.786 -6.345 1.00 92.94 80 PRO A N 1
ATOM 637 C CA . PRO A 1 80 ? 13.496 6.898 -5.113 1.00 92.94 80 PRO A CA 1
ATOM 638 C C . PRO A 1 80 ? 13.556 5.540 -4.396 1.00 92.94 80 PRO A C 1
ATOM 640 O O . PRO A 1 80 ? 12.642 5.151 -3.667 1.00 92.94 80 PRO A O 1
ATOM 643 N N . GLY A 1 81 ? 14.649 4.799 -4.607 1.00 95.81 81 GLY A N 1
ATOM 644 C CA . GLY A 1 81 ? 14.838 3.455 -4.043 1.00 95.81 81 GLY A CA 1
ATOM 645 C C . GLY A 1 81 ? 14.779 3.407 -2.511 1.00 95.81 81 GLY A C 1
ATOM 646 O O . GLY A 1 81 ? 14.320 2.414 -1.950 1.00 95.81 81 GLY A O 1
ATOM 647 N N . GLY A 1 82 ? 15.151 4.498 -1.832 1.00 96.94 82 GLY A N 1
ATOM 648 C CA . GLY A 1 82 ? 15.086 4.606 -0.371 1.00 96.94 82 GLY A CA 1
ATOM 649 C C . GLY A 1 82 ? 13.674 4.421 0.190 1.00 96.94 82 GLY A C 1
ATOM 650 O O . GLY A 1 82 ? 13.492 3.707 1.171 1.00 96.94 82 GLY A O 1
ATOM 651 N N . ASN A 1 83 ? 12.652 4.980 -0.464 1.00 95.75 83 ASN A N 1
ATOM 652 C CA . ASN A 1 83 ? 11.258 4.851 -0.028 1.00 95.75 83 ASN A CA 1
ATOM 653 C C . ASN A 1 83 ? 10.764 3.406 -0.190 1.00 95.75 83 ASN A C 1
ATOM 655 O O . ASN A 1 83 ? 10.023 2.906 0.654 1.00 95.75 83 ASN A O 1
ATOM 659 N N . ILE A 1 84 ? 11.215 2.717 -1.244 1.00 95.31 84 ILE A N 1
ATOM 660 C CA . ILE A 1 84 ? 10.914 1.297 -1.470 1.00 95.31 84 ILE A CA 1
ATOM 661 C C . ILE A 1 84 ? 11.580 0.442 -0.382 1.00 95.31 84 ILE A C 1
ATOM 663 O O . ILE A 1 84 ? 10.924 -0.410 0.220 1.00 95.31 84 ILE A O 1
ATOM 667 N N . ALA A 1 85 ? 12.854 0.702 -0.079 1.00 97.81 85 ALA A N 1
ATOM 668 C CA . ALA A 1 85 ? 13.586 -0.001 0.972 1.00 97.81 85 ALA A CA 1
ATOM 669 C C . ALA A 1 85 ? 12.962 0.226 2.360 1.00 97.81 85 ALA A C 1
ATOM 671 O O . ALA A 1 85 ? 12.777 -0.723 3.117 1.00 97.81 85 ALA A O 1
ATOM 672 N N . ALA A 1 86 ? 12.559 1.459 2.674 1.00 97.50 86 ALA A N 1
ATOM 673 C CA . ALA A 1 86 ? 11.878 1.793 3.921 1.00 97.50 86 ALA A CA 1
ATOM 674 C C . ALA A 1 86 ? 10.489 1.141 4.031 1.00 97.50 86 ALA A C 1
ATOM 676 O O . ALA A 1 86 ? 10.080 0.738 5.118 1.00 97.50 86 ALA A O 1
ATOM 677 N N . ALA A 1 87 ? 9.752 1.005 2.924 1.00 97.00 87 ALA A N 1
ATOM 678 C CA . ALA A 1 87 ? 8.495 0.255 2.891 1.00 97.00 87 ALA A CA 1
ATOM 679 C C . ALA A 1 87 ? 8.709 -1.221 3.211 1.00 97.00 87 ALA A C 1
ATOM 681 O O . ALA A 1 87 ? 8.002 -1.773 4.055 1.00 97.00 87 ALA A O 1
ATOM 682 N N . TRP A 1 88 ? 9.719 -1.839 2.601 1.00 97.62 88 TRP A N 1
ATOM 683 C CA . TRP A 1 88 ? 10.099 -3.209 2.921 1.00 97.62 88 TRP A CA 1
ATOM 684 C C . TRP A 1 88 ? 10.518 -3.354 4.388 1.00 97.62 88 TRP A C 1
ATOM 686 O O . TRP A 1 88 ? 9.997 -4.224 5.084 1.00 97.62 88 TRP A O 1
ATOM 696 N N . ALA A 1 89 ? 11.383 -2.466 4.882 1.00 98.12 89 ALA A N 1
ATOM 697 C CA . ALA A 1 89 ? 11.866 -2.497 6.258 1.00 98.12 89 ALA A CA 1
ATOM 698 C C . ALA A 1 89 ? 10.722 -2.369 7.274 1.00 98.12 89 ALA A C 1
ATOM 700 O O . ALA A 1 89 ? 10.667 -3.166 8.205 1.00 98.12 89 ALA A O 1
ATOM 701 N N . ALA A 1 90 ? 9.776 -1.443 7.069 1.00 97.19 90 ALA A N 1
ATOM 702 C CA . ALA A 1 90 ? 8.606 -1.281 7.937 1.00 97.19 90 ALA A CA 1
ATOM 703 C C . ALA A 1 90 ? 7.715 -2.536 7.963 1.00 97.19 90 ALA A C 1
ATOM 705 O O . ALA A 1 90 ? 7.300 -2.983 9.030 1.00 97.19 90 ALA A O 1
ATOM 706 N N . MET A 1 91 ? 7.454 -3.144 6.798 1.00 96.44 91 MET A N 1
ATOM 707 C CA . MET A 1 91 ? 6.671 -4.384 6.726 1.00 96.44 91 MET A CA 1
ATOM 708 C C . MET A 1 91 ? 7.376 -5.549 7.424 1.00 96.44 91 MET A C 1
ATOM 710 O O . MET A 1 91 ? 6.728 -6.345 8.105 1.00 96.44 91 MET A O 1
ATOM 714 N N . LYS A 1 92 ? 8.698 -5.659 7.256 1.00 98.00 92 LYS A N 1
ATOM 715 C CA . LYS A 1 92 ? 9.502 -6.724 7.862 1.00 98.00 92 LYS A CA 1
ATOM 716 C C . LYS A 1 92 ? 9.691 -6.550 9.363 1.00 98.00 92 LYS A C 1
ATOM 718 O O . LYS A 1 92 ? 9.700 -7.562 10.053 1.00 98.00 92 LYS A O 1
ATOM 723 N N . SER A 1 93 ? 9.842 -5.320 9.848 1.00 97.81 93 SER A N 1
ATOM 724 C CA . SER A 1 93 ? 10.056 -5.043 11.270 1.00 97.81 93 SER A CA 1
ATOM 725 C C . SER A 1 93 ? 8.781 -5.189 12.092 1.00 97.81 93 SER A C 1
ATOM 727 O O . SER A 1 93 ? 8.843 -5.699 13.203 1.00 97.81 93 SER A O 1
ATOM 729 N N . LEU A 1 94 ? 7.628 -4.774 11.556 1.00 97.06 94 LEU A N 1
ATOM 730 C CA . LEU A 1 94 ? 6.346 -4.933 12.244 1.00 97.06 94 LEU A CA 1
ATOM 731 C C . LEU A 1 94 ? 5.857 -6.380 12.210 1.00 97.06 94 LEU A C 1
ATOM 733 O O . LEU A 1 94 ? 5.348 -6.878 13.211 1.00 97.06 94 LEU A O 1
ATOM 737 N N . GLY A 1 95 ? 5.976 -7.043 11.055 1.00 96.56 95 GLY A N 1
ATOM 738 C CA . GLY A 1 95 ? 5.378 -8.359 10.856 1.00 96.56 95 GLY A CA 1
ATOM 739 C C . GLY A 1 95 ? 3.858 -8.352 11.065 1.00 96.56 95 GLY A C 1
ATOM 740 O O . GLY A 1 95 ? 3.220 -7.310 11.218 1.00 96.56 95 GLY A O 1
ATOM 741 N N . GLU A 1 96 ? 3.244 -9.532 11.037 1.00 95.69 96 GLU A N 1
ATOM 742 C CA . GLU A 1 96 ? 1.794 -9.643 11.217 1.00 95.69 96 GLU A CA 1
ATOM 743 C C . GLU A 1 96 ? 1.346 -9.203 12.616 1.00 95.69 96 GLU A C 1
ATOM 745 O O . GLU A 1 96 ? 0.409 -8.412 12.726 1.00 95.69 96 GLU A O 1
ATOM 750 N N . GLU A 1 97 ? 2.046 -9.656 13.655 1.00 97.25 97 GLU A N 1
ATOM 751 C CA . GLU A 1 97 ? 1.749 -9.345 15.056 1.00 97.25 97 GLU A CA 1
ATOM 752 C C . GLU A 1 97 ? 1.789 -7.837 15.325 1.00 97.25 97 GLU A C 1
ATOM 754 O O . GLU A 1 97 ? 0.798 -7.270 15.784 1.00 97.25 97 GLU A O 1
ATOM 759 N N . GLY A 1 98 ? 2.859 -7.149 14.912 1.00 97.75 98 GLY A N 1
ATOM 760 C CA . GLY A 1 98 ? 2.964 -5.703 15.090 1.00 97.75 98 GLY A CA 1
ATOM 761 C C . GLY A 1 98 ? 1.852 -4.942 14.367 1.00 97.75 98 GLY A C 1
ATOM 762 O O . GLY A 1 98 ? 1.320 -3.966 14.895 1.00 97.75 98 GLY A O 1
ATOM 763 N N . TYR A 1 99 ? 1.424 -5.392 13.183 1.00 96.81 99 TYR A N 1
ATOM 764 C CA . TYR A 1 99 ? 0.265 -4.792 12.518 1.00 96.81 99 TYR A CA 1
ATOM 765 C C . TYR A 1 99 ? -1.062 -5.074 13.237 1.00 96.81 99 TYR A C 1
ATOM 767 O O . TYR A 1 99 ? -1.934 -4.200 13.242 1.00 96.81 99 TYR A O 1
ATOM 775 N N . MET A 1 100 ? -1.237 -6.266 13.809 1.00 97.25 100 MET A N 1
ATOM 776 C CA . MET A 1 100 ? -2.426 -6.623 14.588 1.00 97.25 100 MET A CA 1
ATOM 777 C C . MET A 1 100 ? -2.519 -5.791 15.868 1.00 97.25 100 MET A C 1
ATOM 779 O O . MET A 1 100 ? -3.588 -5.258 16.165 1.00 97.25 100 MET A O 1
ATOM 783 N N . ASP A 1 101 ? -1.404 -5.591 16.568 1.00 97.56 101 ASP A N 1
ATOM 784 C CA . ASP A 1 101 ? -1.346 -4.759 17.771 1.00 97.56 101 ASP A CA 1
ATOM 785 C C . ASP A 1 101 ? -1.706 -3.309 17.479 1.00 97.56 101 ASP A C 1
ATOM 787 O O . ASP A 1 101 ? -2.554 -2.723 18.153 1.00 97.56 101 ASP A O 1
ATOM 791 N N . ARG A 1 102 ? -1.136 -2.737 16.414 1.00 96.25 102 ARG A N 1
ATOM 792 C CA . ARG A 1 102 ? -1.470 -1.372 15.990 1.00 96.25 102 ARG A CA 1
ATOM 793 C C . ARG A 1 102 ? -2.934 -1.237 15.583 1.00 96.25 102 ARG A C 1
ATOM 795 O O . ARG A 1 102 ? -3.556 -0.229 15.912 1.00 96.25 102 ARG A O 1
ATOM 802 N N . ALA A 1 103 ? -3.490 -2.233 14.892 1.00 95.50 103 ALA A N 1
ATOM 80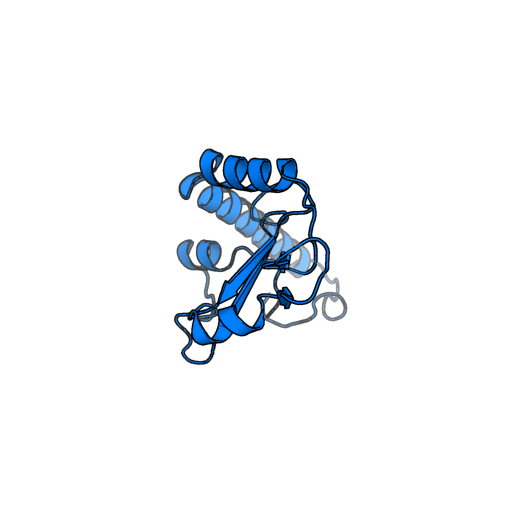3 C CA . ALA A 1 103 ? -4.907 -2.244 14.543 1.00 95.50 103 ALA A CA 1
ATOM 804 C C . ALA A 1 103 ? -5.795 -2.305 15.795 1.00 95.50 103 ALA A C 1
ATOM 806 O O . ALA A 1 103 ? -6.779 -1.571 15.862 1.00 95.50 103 ALA A O 1
ATOM 807 N N . ARG A 1 104 ? -5.421 -3.104 16.803 1.00 96.50 104 ARG A N 1
ATOM 808 C CA . ARG A 1 104 ? -6.149 -3.207 18.074 1.00 96.50 104 ARG A CA 1
ATOM 809 C C . ARG A 1 104 ? -6.158 -1.878 18.817 1.00 96.50 104 ARG A C 1
ATOM 811 O O . ARG A 1 104 ? -7.225 -1.397 19.175 1.00 96.50 104 ARG A O 1
ATOM 818 N N . THR A 1 105 ? -4.993 -1.248 18.970 1.00 96.88 105 THR A N 1
ATOM 819 C CA . THR A 1 105 ? -4.885 0.080 19.593 1.00 96.88 105 THR A CA 1
ATOM 820 C C . THR A 1 105 ? -5.694 1.129 18.832 1.00 96.88 105 THR A C 1
ATOM 822 O O . THR A 1 105 ? -6.394 1.928 19.446 1.00 96.88 105 THR A O 1
ATOM 825 N N . LEU A 1 106 ? -5.626 1.131 17.496 1.00 95.06 106 LEU A N 1
ATOM 826 C CA . LEU A 1 106 ? -6.379 2.077 16.672 1.00 95.06 106 LEU A CA 1
ATOM 827 C C . LEU A 1 106 ? -7.892 1.927 16.877 1.00 95.06 106 LEU A C 1
ATOM 829 O O . LEU A 1 106 ? -8.591 2.936 16.976 1.00 95.06 106 LEU A O 1
ATOM 833 N N . MET A 1 107 ? -8.392 0.692 16.918 1.00 93.94 107 MET A N 1
ATOM 834 C CA . MET A 1 107 ? -9.818 0.433 17.088 1.00 93.94 107 MET A CA 1
ATOM 835 C C . MET A 1 107 ? -10.294 0.728 18.516 1.00 93.94 107 MET A C 1
ATOM 837 O O . MET A 1 107 ? -11.307 1.402 18.646 1.00 93.94 107 MET A O 1
ATOM 841 N N . ASP A 1 108 ? -9.523 0.383 19.556 1.00 96.12 108 ASP A N 1
ATOM 842 C CA 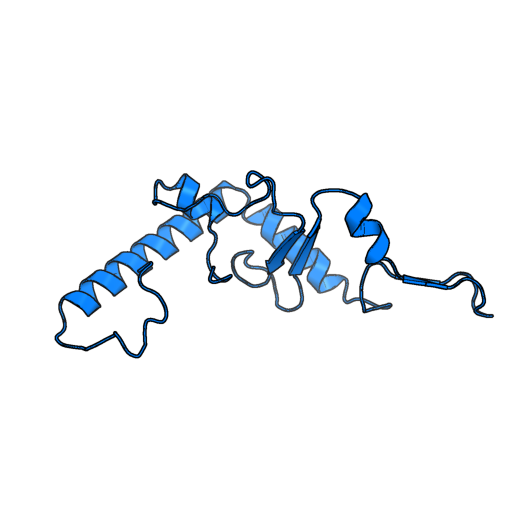. ASP A 1 108 ? -9.827 0.774 20.947 1.00 96.12 108 ASP A CA 1
ATOM 843 C C . ASP A 1 108 ? -9.976 2.296 21.091 1.00 96.12 108 ASP A C 1
ATOM 845 O O . ASP A 1 108 ? -10.976 2.796 21.607 1.00 96.12 108 ASP A O 1
ATOM 849 N N . ILE A 1 109 ? -9.017 3.057 20.552 1.00 95.44 109 ILE A N 1
ATOM 850 C CA . ILE A 1 109 ? -9.077 4.525 20.558 1.00 95.44 109 ILE A CA 1
ATOM 851 C C . ILE A 1 109 ? -10.304 5.015 19.784 1.00 95.44 109 ILE A C 1
ATOM 853 O O . ILE A 1 109 ? -11.001 5.919 20.241 1.00 95.44 109 ILE A O 1
ATOM 857 N N . THR A 1 110 ? -10.577 4.425 18.618 1.00 91.88 110 THR A N 1
ATOM 858 C CA . THR A 1 110 ? -11.724 4.805 17.784 1.00 91.88 110 THR A CA 1
ATOM 859 C C . THR A 1 110 ? -13.044 4.582 18.517 1.00 91.88 110 THR A C 1
ATOM 861 O O . THR A 1 110 ? -13.896 5.467 18.499 1.00 91.88 110 THR A O 1
ATOM 864 N N . ASP A 1 111 ? -13.214 3.442 19.180 1.00 90.62 111 ASP A N 1
ATOM 865 C CA . ASP A 1 111 ? -14.455 3.087 19.870 1.00 90.62 111 ASP A CA 1
ATOM 866 C C . ASP A 1 111 ? -14.665 3.951 21.118 1.00 90.62 111 ASP A C 1
ATOM 868 O O . ASP A 1 111 ? -15.768 4.448 21.356 1.00 90.62 111 ASP A O 1
ATOM 872 N N . ARG A 1 112 ? -13.591 4.237 21.864 1.00 93.62 112 ARG A N 1
ATOM 873 C CA . ARG A 1 112 ? -13.627 5.178 22.995 1.00 93.62 112 ARG A CA 1
ATOM 874 C C . ARG A 1 112 ? -13.996 6.592 22.555 1.00 93.62 112 ARG A C 1
ATOM 876 O O . ARG A 1 112 ? -14.799 7.239 23.223 1.00 93.62 112 ARG A O 1
ATOM 883 N N . LEU A 1 113 ? -13.443 7.061 21.435 1.00 90.31 113 LEU A N 1
ATOM 884 C CA . LEU A 1 113 ? -13.787 8.367 20.867 1.00 90.31 113 LEU A CA 1
ATOM 885 C C . LEU A 1 113 ? -15.245 8.410 20.405 1.00 90.31 113 LEU A C 1
ATOM 887 O O . LEU A 1 113 ? -15.949 9.353 20.746 1.00 90.31 113 LEU A O 1
ATOM 891 N N . LYS A 1 114 ? -15.719 7.385 19.683 1.00 86.81 114 LYS A N 1
ATOM 892 C CA . LYS A 1 114 ? -17.129 7.284 19.271 1.00 86.81 114 LYS A CA 1
ATOM 893 C C . LYS A 1 114 ? -18.064 7.363 20.472 1.00 86.81 114 LYS A C 1
ATOM 895 O O . LYS A 1 114 ? -18.985 8.172 20.454 1.00 86.81 114 LYS A O 1
ATOM 900 N N . LYS A 1 115 ? -17.795 6.574 21.517 1.00 89.25 115 LYS A N 1
ATOM 901 C CA . LYS A 1 115 ? -18.587 6.574 22.751 1.00 89.25 115 LYS A CA 1
ATOM 902 C C . LYS A 1 115 ? -18.635 7.964 23.385 1.00 89.25 115 LYS A C 1
ATOM 904 O O . LYS A 1 115 ? -19.720 8.464 23.648 1.00 89.25 115 LYS A O 1
ATOM 909 N N . GLY A 1 116 ? -17.475 8.596 23.567 1.00 90.44 116 GLY A N 1
ATOM 910 C CA . GLY A 1 116 ? -17.406 9.929 24.163 1.00 90.44 116 GLY A CA 1
ATOM 911 C C . GLY A 1 116 ? -18.164 10.985 23.358 1.00 90.44 116 GLY A C 1
ATOM 912 O O . GLY A 1 116 ? -18.776 11.862 23.951 1.00 90.44 116 GLY A O 1
ATOM 913 N N . ILE A 1 117 ? -18.180 10.892 22.023 1.00 86.81 117 ILE A N 1
ATOM 914 C CA . ILE A 1 117 ? -18.951 11.837 21.207 1.00 86.81 117 ILE A CA 1
ATOM 915 C C . ILE A 1 117 ? -20.453 11.534 21.261 1.00 86.81 117 ILE A C 1
ATOM 917 O O . ILE A 1 117 ? -21.244 12.462 21.364 1.00 86.81 117 ILE A O 1
ATOM 921 N N . MET A 1 118 ? -20.864 10.264 21.249 1.00 84.19 118 MET A N 1
ATOM 922 C CA . MET A 1 118 ? -22.282 9.896 21.392 1.00 84.19 118 MET A CA 1
ATOM 923 C C . MET A 1 118 ? -22.885 10.333 22.737 1.00 84.19 118 MET A C 1
ATOM 925 O O . MET A 1 118 ? -24.087 10.556 22.821 1.00 84.19 118 MET A O 1
ATOM 929 N N . GLU A 1 119 ? -22.063 10.467 23.781 1.00 87.88 119 GLU A N 1
ATOM 930 C CA . GLU A 1 119 ? -22.465 10.999 25.092 1.00 87.88 119 GLU A CA 1
ATOM 931 C C . GLU A 1 119 ? -22.590 12.538 25.111 1.00 87.88 119 GLU A C 1
ATOM 933 O O . GLU A 1 119 ? -23.109 13.099 26.075 1.00 87.88 119 GLU A O 1
ATOM 938 N N . THR A 1 120 ? -22.147 13.232 24.058 1.00 80.38 120 THR A N 1
ATOM 939 C CA . THR A 1 120 ? -22.303 14.688 23.899 1.00 80.38 120 THR A CA 1
ATOM 940 C C . THR A 1 120 ? -23.480 15.020 22.975 1.00 80.38 120 THR A C 1
ATOM 942 O O . THR A 1 120 ? -23.696 14.333 21.984 1.00 80.38 120 THR A O 1
ATOM 945 N N . GLU A 1 121 ? -24.206 16.119 23.222 1.00 70.38 121 GLU A N 1
ATOM 946 C CA . GLU A 1 121 ? -25.273 16.638 22.330 1.00 70.38 121 GLU A CA 1
ATOM 947 C C . GLU A 1 121 ? -24.733 17.249 21.013 1.00 70.38 121 GLU A C 1
ATOM 949 O O . GLU A 1 121 ? -25.340 18.137 20.414 1.00 70.38 121 GLU A O 1
ATOM 954 N N . VAL A 1 122 ? -23.553 16.822 20.558 1.00 70.38 122 VAL A N 1
ATOM 955 C CA . VAL A 1 122 ? -22.938 17.324 19.329 1.00 70.38 122 VAL A CA 1
ATOM 956 C C . VAL A 1 122 ? -23.500 16.546 18.145 1.00 70.38 122 VAL A C 1
ATOM 958 O O . VAL A 1 122 ? -23.226 15.358 17.978 1.00 70.38 122 VAL A O 1
ATOM 961 N N . ASP A 1 123 ? -24.255 17.232 17.287 1.00 65.31 123 ASP A N 1
ATOM 962 C CA . ASP A 1 123 ? -24.725 16.668 16.025 1.00 65.31 123 ASP A CA 1
ATOM 963 C C . ASP A 1 123 ? -23.548 16.436 15.064 1.00 65.31 123 ASP A C 1
ATOM 965 O O . ASP A 1 123 ? -22.993 17.351 14.452 1.00 65.31 123 ASP A O 1
ATOM 969 N N . LEU A 1 124 ? -23.157 15.171 14.944 1.00 64.81 124 LEU A N 1
ATOM 970 C CA . LEU A 1 124 ? -22.096 14.716 14.057 1.00 64.81 124 LEU A CA 1
ATOM 971 C C . LEU A 1 124 ? -22.571 14.381 12.637 1.00 64.81 124 LEU A C 1
ATOM 973 O O . LEU A 1 124 ? -21.731 14.030 11.801 1.00 64.81 124 LEU A O 1
ATOM 977 N N . SER A 1 125 ? -23.865 14.491 12.329 1.00 61.41 125 SER A N 1
ATOM 978 C CA . SER A 1 125 ? -24.410 14.130 11.011 1.00 61.41 125 SER A CA 1
ATOM 979 C C . SER A 1 125 ? -23.740 14.886 9.852 1.00 61.41 125 SER A C 1
ATOM 981 O O . SER A 1 125 ? -23.623 14.349 8.751 1.00 61.41 125 SER A O 1
ATOM 983 N N . ALA A 1 126 ? -23.199 16.083 10.112 1.00 55.34 126 ALA A N 1
ATOM 984 C CA . ALA A 1 126 ? -22.454 16.890 9.143 1.00 55.34 126 ALA A CA 1
ATOM 985 C C . ALA A 1 126 ? -20.964 16.504 8.982 1.00 55.34 126 ALA A C 1
ATOM 987 O O . ALA A 1 126 ? -20.369 16.776 7.940 1.00 55.34 126 ALA A O 1
ATOM 988 N N . CYS A 1 127 ? -20.347 15.870 9.985 1.00 54.41 127 CYS A N 1
ATOM 989 C CA . CYS A 1 127 ? -18.927 15.477 9.967 1.00 54.41 127 CYS A CA 1
ATOM 990 C C . CYS A 1 127 ? -18.721 14.007 9.579 1.00 54.41 127 CYS A C 1
ATOM 992 O O . CYS A 1 127 ? -17.652 13.616 9.101 1.00 54.41 127 CYS A O 1
ATOM 994 N N . VAL A 1 128 ? -19.741 13.181 9.795 1.00 50.59 128 VAL A N 1
ATOM 995 C CA . VAL A 1 128 ? -19.694 11.734 9.618 1.00 50.59 128 VAL A CA 1
ATOM 996 C C . VAL A 1 128 ? -20.338 11.389 8.283 1.00 50.59 128 VAL A C 1
ATOM 998 O O . VAL A 1 128 ? -21.478 10.943 8.196 1.00 50.59 128 VAL A O 1
ATOM 1001 N N . LEU A 1 129 ? -19.595 11.604 7.197 1.00 43.66 129 LEU A N 1
ATOM 1002 C CA . LEU A 1 129 ? -19.973 11.036 5.909 1.00 43.66 129 LEU A CA 1
ATOM 1003 C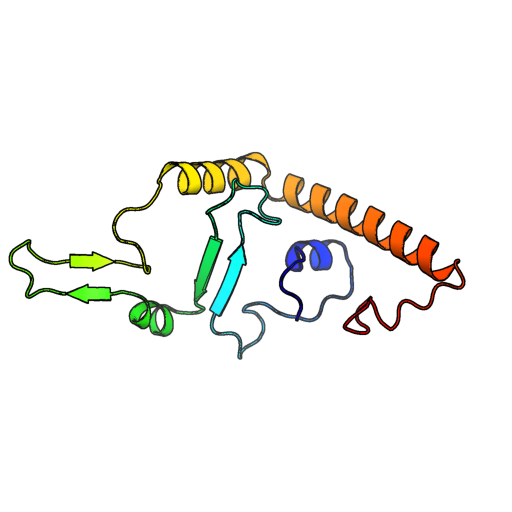 C . LEU A 1 129 ? -19.904 9.504 6.029 1.00 43.66 129 LEU A C 1
ATOM 1005 O O . LEU A 1 129 ? -18.818 8.927 5.950 1.00 43.66 129 LEU A O 1
ATOM 1009 N N . ASN A 1 130 ? -21.087 8.892 6.171 1.00 45.00 130 ASN A N 1
ATOM 1010 C CA . ASN A 1 130 ? -21.469 7.479 6.004 1.00 45.00 130 ASN A CA 1
ATOM 1011 C C . ASN A 1 130 ? -21.789 6.711 7.321 1.00 45.00 130 ASN A C 1
ATOM 1013 O O . ASN A 1 130 ? -20.946 6.669 8.216 1.00 45.00 130 ASN A O 1
ATOM 1017 N N . PRO A 1 131 ? -22.948 6.018 7.427 1.00 40.41 131 PRO A N 1
ATOM 1018 C CA . PRO A 1 131 ? -23.454 5.371 8.648 1.00 40.41 131 PRO A CA 1
ATOM 1019 C C . PRO A 1 131 ? -22.795 4.012 8.964 1.00 40.41 131 PRO A C 1
ATOM 1021 O O . PRO A 1 131 ? -23.424 3.116 9.509 1.00 40.41 131 PRO A O 1
ATOM 1024 N N . LEU A 1 132 ? -21.516 3.846 8.614 1.00 40.62 132 LEU A N 1
ATOM 1025 C CA . LEU A 1 132 ? -20.683 2.698 9.012 1.00 40.62 132 LEU A CA 1
ATOM 1026 C C . LEU A 1 132 ? -19.747 3.059 10.184 1.00 40.62 132 LEU A C 1
ATOM 1028 O O . LEU A 1 132 ? -18.673 2.470 10.342 1.00 40.62 132 LEU A O 1
ATOM 1032 N N . PHE A 1 133 ? -20.126 4.074 10.964 1.00 44.59 133 PHE A N 1
ATOM 1033 C CA . PHE A 1 133 ? -19.564 4.317 12.289 1.00 44.59 133 PHE A CA 1
ATOM 1034 C C . PHE A 1 133 ? -20.250 3.421 13.309 1.00 44.59 133 PHE A C 1
ATOM 1036 O O . PHE A 1 133 ? -21.476 3.240 13.205 1.00 44.59 133 PHE A O 1
#

Sequence (133 aa):
MQTSRPWRRVEKLGYDVPVWDFRCPGVTSISADVHKYGYSVKGASVIVYKSEEYRKFQIYSYGSWPGGLYGSPSMAGTRPGGNIAAAWAAMKSLGEEGYMDRARTLMDITDRLKKGIMETEVDLSACVLNPLF

Secondary structure (DSSP, 8-state):
--S-S-HHHHHHTT------STTSTT--EEEE-TTTTT-PPTT--EEEESSHHHHGGG-EEE---TT--EEESSS-SS--HHHHHHHHHHHHHHHHHHHHHHHHHHHHHHHHHHHHHHTS----TTT--SS--

Organism: NCBI:txid259542

InterPro domains:
  IPR015421 Pyridoxal phosphate-dependent transferase, major domain [G3DSA:3.40.640.10] (14-98)
  IPR015422 Pyridoxal phosphate-dependent transferase, small domain [G3DSA:3.90.1150.10] (99-124)
  IPR015424 Pyridoxal phosphate-dependent transferase [SSF53383] (15-121)
  IPR050477 Group II Amino Acid Decarboxylases [PTHR42735] (10-124)

Mean predicted aligned error: 6.21 Å

Radius of gyration: 19.61 Å; Cα contacts (8 Å, |Δi|>4): 110; chains: 1; bounding box: 44×30×56 Å

Solvent-accessible surface area (backbone atoms only — not comparable to full-atom values): 8274 Å² total; per-residue (Å²): 129,85,89,83,62,66,54,74,47,43,38,75,72,69,49,96,61,79,89,80,51,74,89,36,85,87,47,56,63,50,75,50,53,33,36,52,91,45,65,20,55,72,89,32,66,48,78,46,56,74,46,66,84,61,48,59,77,56,48,46,71,45,71,89,43,95,92,42,78,44,73,28,81,52,96,58,79,84,71,72,61,65,32,56,52,41,37,52,47,32,50,66,71,40,41,70,66,47,50,42,53,52,44,50,53,52,49,53,52,48,53,53,49,51,51,60,46,72,76,41,98,65,82,50,77,86,77,51,89,62,94,86,115

Foldseek 3Di:
DDQQAPQVLCVVVVDDGPDDDVVPVPDFKDKAACVHLVVFPPPDIDIDGPDVVVQVVQKDWDAPDPVGIDIDSHPDDDGDVVRVVRSVVSCVVCDPVNSSVVNVVVVVVVVVVVVVVVVDPDPCVVVDDDPPD

Nearest PDB structures (foldseek):
  3mad-assembly1_B  TM=9.942E-01  e=1.152E-09  Symbiobacterium thermophilum
  3maf-assembly1_A  TM=9.945E-01  e=1.012E-09  Symbiobacterium thermophilum
  5eue-assembly1_B  TM=9.953E-01  e=1.311E-09  Symbiobacterium thermophilum IAM 14863
  3mbb-assembly1_B  TM=9.959E-01  e=3.696E-09  Symbiobacterium thermophilum
  8cmx-assembly1_A  TM=9.554E-01  e=5.816E-09  Aspergillus fumigatus

pLDDT: mean 89.29, std 15.07, range [37.03, 98.25]